Protein AF-A0A328R0I8-F1 (afdb_monomer_lite)

pLDDT: mean 81.11, std 15.19, range [42.56, 95.56]

Secondary structure (DSSP, 8-state):
--HHHHHHHHHHHHHHHHHHHHHHHHHHHHHHHHHHHS---------HHHHHHHHHHTT----HHHHHHHHHHHHHHHHHHGGGTTS--TTPPP---SS----PPPP----PPP---GGGT-SSEETTEE--------

Foldseek 3Di:
DPDVVVVVVVVVVVVVVVVVVVVVVVVVVVVVVVVVVPPVPPPPQDDLVNLVVVCVVVVHDDDPVCSVVVSVVVSVVVVVVCVCVPDDCPPPDDDPDPDDDDPDDDDPDDDDDDPPPVVVVAPDDDPNDRDDPDDDDD

Radius of gyration: 32.62 Å; chains: 1; bounding box: 66×50×93 Å

Structure (mmCIF, N/CA/C/O backbone):
data_AF-A0A328R0I8-F1
#
_entry.id   AF-A0A328R0I8-F1
#
loop_
_atom_site.group_PDB
_atom_site.id
_atom_site.type_symbol
_atom_site.label_atom_id
_atom_site.label_alt_id
_atom_site.label_comp_id
_atom_site.label_asym_id
_atom_site.label_entity_id
_atom_site.label_seq_id
_atom_site.pdbx_PDB_ins_code
_atom_site.Cartn_x
_atom_site.Cartn_y
_atom_site.Cartn_z
_atom_site.occupancy
_atom_site.B_iso_or_equiv
_atom_site.auth_seq_id
_atom_site.auth_comp_id
_atom_site.auth_asym_id
_atom_site.auth_atom_id
_atom_site.pdbx_PDB_model_num
ATOM 1 N N . MET A 1 1 ? -37.619 -38.806 -66.481 1.00 43.56 1 MET A N 1
ATOM 2 C CA . MET A 1 1 ? -37.425 -37.337 -66.415 1.00 43.56 1 MET A CA 1
ATOM 3 C C . MET A 1 1 ? -37.808 -36.754 -65.037 1.00 43.56 1 MET A C 1
ATOM 5 O O . MET A 1 1 ? -38.335 -35.655 -64.972 1.00 43.56 1 MET A O 1
ATOM 9 N N . TYR A 1 2 ? -37.525 -37.455 -63.923 1.00 47.62 2 TYR A N 1
ATOM 10 C CA . TYR A 1 2 ? -37.883 -37.010 -62.557 1.00 47.62 2 TYR A CA 1
ATOM 11 C C . TYR A 1 2 ? -36.686 -36.899 -61.589 1.00 47.62 2 TYR A C 1
ATOM 13 O O . TYR A 1 2 ? -36.864 -36.488 -60.451 1.00 47.62 2 TYR A O 1
ATOM 21 N N . SER A 1 3 ? -35.456 -37.197 -62.027 1.00 51.16 3 SER A N 1
ATOM 22 C CA . SER A 1 3 ? -34.300 -37.270 -61.116 1.00 51.16 3 SER A CA 1
ATOM 23 C C . SER A 1 3 ? -33.642 -35.915 -60.812 1.00 51.16 3 SER A C 1
ATOM 25 O O . SER A 1 3 ? -33.021 -35.755 -59.768 1.00 51.16 3 SER A O 1
ATOM 27 N N . TYR A 1 4 ? -33.780 -34.919 -61.695 1.00 53.41 4 TYR A N 1
ATOM 28 C CA . TYR A 1 4 ? -33.012 -33.665 -61.605 1.00 53.41 4 TYR A CA 1
ATOM 29 C C . TYR A 1 4 ? -33.716 -32.564 -60.791 1.00 53.41 4 TYR A C 1
ATOM 31 O O . TYR A 1 4 ? -33.053 -31.689 -60.241 1.00 53.41 4 TYR A O 1
ATOM 39 N N . ARG A 1 5 ? -35.055 -32.613 -60.665 1.00 52.72 5 ARG A N 1
ATOM 40 C CA . ARG A 1 5 ? -35.829 -31.619 -59.889 1.00 52.72 5 ARG A CA 1
ATOM 41 C C . ARG A 1 5 ? -35.654 -31.789 -58.376 1.00 52.72 5 ARG A C 1
ATOM 43 O O . ARG A 1 5 ? -35.555 -30.782 -57.690 1.00 52.72 5 ARG A O 1
ATOM 50 N N . CYS A 1 6 ? -35.527 -33.019 -57.865 1.00 49.25 6 CYS A N 1
ATOM 51 C CA . CYS A 1 6 ? -35.210 -33.257 -56.449 1.00 49.25 6 CYS A CA 1
ATOM 52 C C . CYS A 1 6 ? -33.765 -32.869 -56.096 1.00 49.25 6 CYS A C 1
ATOM 54 O O . CYS A 1 6 ? -33.534 -32.321 -55.024 1.00 49.25 6 CYS A O 1
ATOM 56 N N . PHE A 1 7 ? -32.806 -33.093 -57.003 1.00 55.38 7 PHE A N 1
ATOM 57 C CA . PHE A 1 7 ? -31.399 -32.745 -56.773 1.00 55.38 7 PHE A CA 1
ATOM 58 C C . PHE A 1 7 ? -31.176 -31.225 -56.711 1.00 55.38 7 PHE A C 1
ATOM 60 O O . PHE A 1 7 ? -30.455 -30.741 -55.841 1.00 55.38 7 PHE A O 1
ATOM 67 N N . LEU A 1 8 ? -31.856 -30.466 -57.582 1.00 56.38 8 LEU A N 1
ATOM 68 C CA . LEU A 1 8 ? -31.843 -29.000 -57.556 1.00 56.38 8 LEU A CA 1
ATOM 69 C C . LEU A 1 8 ? -32.534 -28.433 -56.309 1.00 56.38 8 LEU A C 1
ATOM 71 O O . LEU A 1 8 ? -32.037 -27.469 -55.742 1.00 56.38 8 LEU A O 1
ATOM 75 N N . TYR A 1 9 ? -33.627 -29.046 -55.842 1.00 58.81 9 TYR A N 1
ATOM 76 C CA . TYR A 1 9 ? -34.313 -28.611 -54.618 1.00 58.81 9 TYR A CA 1
ATOM 77 C C . TYR A 1 9 ? -33.475 -28.884 -53.360 1.00 58.81 9 TYR A C 1
ATOM 79 O O . TYR A 1 9 ? -33.411 -28.046 -52.465 1.00 58.81 9 TYR A O 1
ATOM 87 N N . PHE A 1 10 ? -32.771 -30.021 -53.315 1.00 55.94 10 PHE A N 1
ATOM 88 C CA . PHE A 1 10 ? -31.849 -30.350 -52.226 1.00 55.94 10 PHE A CA 1
ATOM 89 C C . PHE A 1 10 ? -30.643 -29.396 -52.190 1.00 55.94 10 PHE A C 1
ATOM 91 O O . PHE A 1 10 ? -30.332 -28.857 -51.131 1.00 55.94 10 PHE A O 1
ATOM 98 N N . ASN A 1 11 ? -30.025 -29.103 -53.344 1.00 57.06 11 ASN A N 1
ATOM 99 C CA . ASN A 1 11 ? -28.956 -28.098 -53.448 1.00 57.06 11 ASN A CA 1
ATOM 100 C C . ASN A 1 11 ? -29.447 -26.681 -53.104 1.00 57.06 11 ASN A C 1
ATOM 102 O O . ASN A 1 11 ? -28.724 -25.929 -52.459 1.00 57.06 11 ASN A O 1
ATOM 106 N N . PHE A 1 12 ? -30.682 -26.326 -53.477 1.00 61.88 12 PHE A N 1
ATOM 107 C CA . PHE A 1 12 ? -31.283 -25.028 -53.158 1.00 61.88 12 PHE A CA 1
ATOM 108 C C . PHE A 1 12 ? -31.516 -24.850 -51.651 1.00 61.88 12 PHE A C 1
ATOM 110 O O . PHE A 1 12 ? -31.198 -23.795 -51.110 1.00 61.88 12 PHE A O 1
ATOM 117 N N . ILE A 1 13 ? -31.996 -25.887 -50.952 1.00 64.94 13 ILE A N 1
ATOM 118 C CA . ILE A 1 13 ? -32.152 -25.874 -49.487 1.00 64.94 13 ILE A CA 1
ATOM 119 C C . ILE A 1 13 ? -30.784 -25.793 -48.796 1.00 64.94 13 ILE A C 1
ATOM 121 O O . ILE A 1 13 ? -30.623 -25.005 -47.867 1.00 64.94 13 ILE A O 1
ATOM 125 N N . PHE A 1 14 ? -29.788 -26.550 -49.268 1.00 59.22 14 PHE A N 1
ATOM 126 C CA . PHE A 1 14 ? -28.433 -26.525 -48.704 1.00 59.22 14 PHE A CA 1
ATOM 127 C C . PHE A 1 14 ? -27.751 -25.162 -48.894 1.00 59.22 14 PHE A C 1
ATOM 129 O O . PHE A 1 14 ? -27.131 -24.645 -47.967 1.00 59.22 14 PHE A O 1
ATOM 136 N N . PHE A 1 15 ? -27.920 -24.545 -50.068 1.00 66.38 15 PHE A N 1
ATOM 137 C CA . PHE A 1 15 ? -27.411 -23.206 -50.366 1.00 66.38 15 PHE A CA 1
ATOM 138 C C . PHE A 1 15 ? -28.094 -22.132 -49.509 1.00 66.38 15 PHE A C 1
ATOM 140 O O . PHE A 1 15 ? -27.421 -21.246 -48.988 1.00 66.38 15 PHE A O 1
ATOM 147 N N . ASN A 1 16 ? -29.412 -22.232 -49.301 1.00 67.94 16 ASN A N 1
ATOM 148 C CA . ASN A 1 16 ? -30.155 -21.294 -48.457 1.00 67.94 16 ASN A CA 1
ATOM 149 C C . ASN A 1 16 ? -29.777 -21.434 -46.970 1.00 67.94 16 ASN A C 1
ATOM 151 O O . ASN A 1 16 ? -29.591 -20.431 -46.287 1.00 67.94 16 ASN A O 1
ATOM 155 N N . LEU A 1 17 ? -29.571 -22.667 -46.491 1.00 72.94 17 LEU A N 1
ATOM 156 C CA . LEU A 1 17 ? -29.128 -22.944 -45.122 1.00 72.94 17 LEU A CA 1
ATOM 157 C C . LEU A 1 17 ? -27.689 -22.458 -44.873 1.00 72.94 17 LEU A C 1
ATOM 159 O O . LEU A 1 17 ? -27.403 -21.898 -43.817 1.00 72.94 17 LEU A O 1
ATOM 163 N N . TYR A 1 18 ? -26.799 -22.612 -45.857 1.00 77.06 18 TYR A N 1
ATOM 164 C CA . TYR A 1 18 ? -25.431 -22.091 -45.798 1.00 77.06 18 TYR A CA 1
ATOM 165 C C . TYR A 1 18 ? -25.395 -20.558 -45.820 1.00 77.06 18 TYR A C 1
ATOM 167 O O . TYR A 1 18 ? -24.660 -19.946 -45.048 1.00 77.06 18 TYR A O 1
ATOM 175 N N . LEU A 1 19 ? -26.233 -19.927 -46.649 1.00 76.75 19 LEU A N 1
ATOM 176 C CA . LEU A 1 19 ? -26.370 -18.472 -46.680 1.00 76.75 19 LEU A CA 1
ATOM 177 C C . LEU A 1 19 ? -26.920 -17.934 -45.350 1.00 76.75 19 LEU A C 1
ATOM 179 O O . LEU A 1 19 ? -26.436 -16.918 -44.862 1.00 76.75 19 LEU A O 1
ATOM 183 N N . PHE A 1 20 ? -27.868 -18.642 -44.725 1.00 79.81 20 PHE A N 1
ATOM 184 C CA . PHE A 1 20 ? -28.377 -18.305 -43.394 1.00 79.81 20 PHE A CA 1
ATOM 185 C C . PHE A 1 20 ? -27.291 -18.434 -42.320 1.00 79.81 20 PHE A C 1
ATOM 187 O O . PHE A 1 20 ? -27.160 -17.558 -41.473 1.00 79.81 20 PHE A O 1
ATOM 194 N N . PHE A 1 21 ? -26.465 -19.481 -42.391 1.00 79.00 21 PHE A N 1
ATOM 195 C CA . PHE A 1 21 ? -25.341 -19.688 -41.478 1.00 79.00 21 PHE A CA 1
ATOM 196 C C . PHE A 1 21 ? -24.256 -18.612 -41.629 1.00 79.00 21 PHE A C 1
ATOM 198 O O . PHE A 1 21 ? -23.774 -18.093 -40.628 1.00 79.00 21 PHE A O 1
ATOM 205 N N . LEU A 1 22 ? -23.923 -18.212 -42.861 1.00 81.38 22 LEU A N 1
ATOM 206 C CA . LEU A 1 22 ? -23.013 -17.092 -43.126 1.00 81.38 22 LEU A CA 1
ATOM 207 C C . LEU A 1 22 ? -23.564 -15.770 -42.592 1.00 81.38 22 LEU A C 1
ATOM 209 O O . LEU A 1 22 ? -22.831 -15.007 -41.971 1.00 81.38 22 LEU A O 1
ATOM 213 N N . LEU A 1 23 ? -24.857 -15.512 -42.789 1.00 81.25 23 LEU A N 1
ATOM 214 C CA . LEU A 1 23 ? -25.509 -14.307 -42.280 1.00 81.25 23 LEU A CA 1
ATOM 215 C C . LEU A 1 23 ? -25.523 -14.301 -40.745 1.00 81.25 23 LEU A C 1
ATOM 217 O O . LEU A 1 23 ? -25.284 -13.267 -40.129 1.00 81.25 23 LEU A O 1
ATOM 221 N N . TRP A 1 24 ? -25.698 -15.468 -40.123 1.00 80.62 24 TRP A N 1
ATOM 222 C CA . TRP A 1 24 ? -25.628 -15.632 -38.674 1.00 80.62 24 TRP A CA 1
ATOM 223 C C . TRP A 1 24 ? -24.203 -15.488 -38.126 1.00 80.62 24 TRP A C 1
ATOM 225 O O . TRP A 1 24 ? -24.030 -14.869 -37.084 1.00 80.62 24 TRP A O 1
ATOM 235 N N . ILE A 1 25 ? -23.177 -15.971 -38.838 1.00 84.00 25 ILE A N 1
ATOM 236 C CA . ILE A 1 25 ? -21.765 -15.720 -38.500 1.00 84.00 25 ILE A CA 1
ATOM 237 C C . ILE A 1 25 ? -21.452 -14.228 -38.586 1.00 84.00 25 ILE A C 1
ATOM 239 O O . ILE A 1 25 ? -20.807 -13.704 -37.689 1.00 84.00 25 ILE A O 1
ATOM 243 N N . VAL A 1 26 ? -21.921 -13.527 -39.621 1.00 83.38 26 VAL A N 1
ATOM 244 C CA . VAL A 1 26 ? -21.725 -12.074 -39.743 1.00 83.38 26 VAL A CA 1
ATOM 245 C C . VAL A 1 26 ? -22.411 -11.341 -38.590 1.00 83.38 26 VAL A C 1
ATOM 247 O O . VAL A 1 26 ? -21.801 -10.466 -37.988 1.00 83.38 26 VAL A O 1
ATOM 250 N N . VAL A 1 27 ? -23.631 -11.737 -38.213 1.00 82.56 27 VAL A N 1
ATOM 251 C CA . VAL A 1 27 ? -24.314 -11.194 -37.026 1.00 82.56 27 VAL A CA 1
ATOM 252 C C . VAL A 1 27 ? -23.546 -11.524 -35.746 1.00 82.56 27 VAL A C 1
ATOM 254 O O . VAL A 1 27 ? -23.401 -10.651 -34.902 1.00 82.56 27 VAL A O 1
ATOM 257 N N . LEU A 1 28 ? -23.013 -12.737 -35.602 1.00 82.12 28 LEU A N 1
ATOM 258 C CA . LEU A 1 28 ? -22.222 -13.140 -34.441 1.00 82.12 28 LEU A CA 1
ATOM 259 C C . LEU A 1 28 ? -20.924 -12.329 -34.345 1.00 82.12 28 LEU A C 1
ATOM 261 O O . LEU A 1 28 ? -20.606 -11.845 -33.270 1.00 82.12 28 LEU A O 1
ATOM 265 N N . VAL A 1 29 ? -20.210 -12.129 -35.456 1.00 80.44 29 VAL A N 1
ATOM 266 C CA . VAL A 1 29 ? -18.997 -11.299 -35.511 1.00 80.44 29 VAL A CA 1
ATOM 267 C C . VAL A 1 29 ? -19.334 -9.840 -35.207 1.00 80.44 29 VAL A C 1
ATOM 269 O O . VAL A 1 29 ? -18.654 -9.242 -34.389 1.00 80.44 29 VAL A O 1
ATOM 272 N N . ILE A 1 30 ? -20.426 -9.290 -35.751 1.00 76.81 30 ILE A N 1
ATOM 273 C CA . ILE A 1 30 ? -20.888 -7.929 -35.423 1.00 76.81 30 ILE A CA 1
ATOM 274 C C . ILE A 1 30 ? -21.272 -7.812 -33.942 1.00 76.81 30 ILE A C 1
ATOM 276 O O . ILE A 1 30 ? -20.951 -6.816 -33.307 1.00 76.81 30 ILE A O 1
ATOM 280 N N . VAL A 1 31 ? -21.940 -8.814 -33.366 1.00 74.25 31 VAL A N 1
ATOM 281 C CA . VAL A 1 31 ? -22.319 -8.823 -31.943 1.00 74.25 31 VAL A CA 1
ATOM 282 C C . VAL A 1 31 ? -21.090 -8.966 -31.049 1.00 74.25 31 VAL A C 1
ATOM 284 O O . VAL A 1 31 ? -21.029 -8.300 -30.023 1.00 74.25 31 VAL A O 1
ATOM 287 N N . VAL A 1 32 ? -20.107 -9.783 -31.437 1.00 71.56 32 VAL A N 1
ATOM 288 C CA . VAL A 1 32 ? -18.832 -9.939 -30.721 1.00 71.56 32 VAL A CA 1
ATOM 289 C C . VAL A 1 32 ? -17.996 -8.664 -30.818 1.00 71.56 32 VAL A C 1
ATOM 291 O O . VAL A 1 32 ? -17.474 -8.228 -29.799 1.00 71.56 32 VAL A O 1
ATOM 294 N N . GLU A 1 33 ? -17.924 -8.012 -31.979 1.00 64.81 33 GLU A N 1
ATOM 295 C CA . GLU A 1 33 ? -17.234 -6.725 -32.130 1.00 64.81 33 GLU A CA 1
ATOM 296 C C . GLU A 1 33 ? -17.961 -5.582 -31.420 1.00 64.81 33 GLU A C 1
ATOM 298 O O . GLU A 1 33 ? -17.307 -4.729 -30.837 1.00 64.81 33 GLU A O 1
ATOM 303 N N . LEU A 1 34 ? -19.296 -5.579 -31.367 1.00 55.97 34 LEU A N 1
ATOM 304 C CA . LEU A 1 34 ? -20.040 -4.638 -30.526 1.00 55.97 34 LEU A CA 1
ATOM 305 C C . LEU A 1 34 ? -19.832 -4.928 -29.035 1.00 55.97 34 LEU A C 1
ATOM 307 O O . LEU A 1 34 ? -19.772 -3.989 -28.253 1.00 55.97 34 LEU A O 1
ATOM 311 N N . PHE A 1 35 ? -19.662 -6.189 -28.631 1.00 53.47 35 PHE A N 1
ATOM 312 C CA . PHE A 1 35 ? -19.300 -6.545 -27.255 1.00 53.47 35 PHE A CA 1
ATOM 313 C C . PHE A 1 35 ? -17.859 -6.158 -26.898 1.00 53.47 35 PHE A C 1
ATOM 315 O O . PHE A 1 35 ? -17.601 -5.809 -25.753 1.00 53.47 35 PHE A O 1
ATOM 322 N N . PHE A 1 36 ? -16.935 -6.202 -27.861 1.00 47.75 36 PHE A N 1
ATOM 323 C CA . PHE A 1 36 ? -15.551 -5.752 -27.686 1.00 47.75 36 PHE A CA 1
ATOM 324 C C . PHE A 1 36 ? -15.396 -4.226 -27.832 1.00 47.75 36 PHE A C 1
ATOM 326 O O . PHE A 1 36 ? -14.486 -3.655 -27.240 1.00 47.75 36 PHE A O 1
ATOM 333 N N . SER A 1 37 ? -16.285 -3.561 -28.581 1.00 42.91 37 SER A N 1
ATOM 334 C CA . SER A 1 37 ? -16.298 -2.105 -28.789 1.00 42.91 37 SER A CA 1
ATOM 335 C C . SER A 1 37 ? -17.164 -1.353 -27.779 1.00 42.91 37 SER A C 1
ATOM 337 O O . SER A 1 37 ? -16.943 -0.155 -27.591 1.00 42.91 37 SER A O 1
ATOM 339 N N . VAL A 1 38 ? -18.085 -2.020 -27.073 1.00 43.12 38 VAL A N 1
ATOM 340 C CA . VAL A 1 38 ? -18.459 -1.607 -25.712 1.00 43.12 38 VAL A CA 1
ATOM 341 C C . VAL A 1 38 ? -17.267 -1.964 -24.830 1.00 43.12 38 VAL A C 1
ATOM 343 O O . VAL A 1 38 ? -17.298 -2.878 -24.009 1.00 43.12 38 VAL A O 1
ATOM 346 N N . GLY A 1 39 ? -16.173 -1.233 -25.050 1.00 42.69 39 GLY A N 1
ATOM 347 C CA . GLY A 1 39 ? -15.155 -1.066 -24.043 1.00 42.69 39 GLY A CA 1
ATOM 348 C C . GLY A 1 39 ? -15.878 -0.713 -22.756 1.00 42.69 39 GLY A C 1
ATOM 349 O O . GLY A 1 39 ? -16.832 0.068 -22.757 1.00 42.69 39 GLY A O 1
ATOM 350 N N . TYR A 1 40 ? -15.467 -1.371 -21.684 1.00 47.16 40 TYR A N 1
ATOM 351 C CA . TYR A 1 40 ? -15.753 -0.973 -20.323 1.00 47.16 40 TYR A CA 1
ATOM 352 C C . TYR A 1 40 ? -15.468 0.530 -20.224 1.00 47.16 40 TYR A C 1
ATOM 354 O O . TYR A 1 40 ? -14.321 0.945 -20.114 1.00 47.16 40 TYR A O 1
ATOM 362 N N . THR A 1 41 ? -16.493 1.361 -20.404 1.00 42.56 41 THR A N 1
ATOM 363 C CA . THR A 1 41 ? -16.362 2.803 -20.258 1.00 42.56 41 THR A CA 1
ATOM 364 C C . THR A 1 41 ? -16.136 3.013 -18.774 1.00 42.56 41 THR A C 1
ATOM 366 O O . THR A 1 41 ? -17.074 2.833 -17.994 1.00 42.56 41 THR A O 1
ATOM 369 N N . GLY A 1 42 ? -14.879 3.275 -18.411 1.00 51.69 42 GLY A N 1
ATOM 370 C CA . GLY A 1 42 ? -14.395 3.523 -17.061 1.00 51.69 42 GLY A CA 1
ATOM 371 C C . GLY A 1 42 ? -15.130 4.693 -16.430 1.00 51.69 42 GLY A C 1
ATOM 372 O O . GLY A 1 42 ? -14.699 5.833 -16.487 1.00 51.69 42 GLY A O 1
ATOM 373 N N . VAL A 1 43 ? -16.292 4.405 -15.862 1.00 54.72 43 VAL A N 1
ATOM 374 C CA . VAL A 1 43 ? -16.860 5.198 -14.783 1.00 54.72 43 VAL A CA 1
ATOM 375 C C . VAL A 1 43 ? -16.829 4.266 -13.590 1.00 54.72 43 VAL A C 1
ATOM 377 O O . VAL A 1 43 ? -17.752 3.481 -13.363 1.00 54.72 43 VAL A O 1
ATOM 380 N N . MET A 1 44 ? -15.694 4.263 -12.896 1.00 65.88 44 MET A N 1
ATOM 381 C CA . MET A 1 44 ? -15.541 3.522 -11.651 1.00 65.88 44 MET A CA 1
ATOM 382 C C . MET A 1 44 ? -16.203 4.330 -10.544 1.00 65.88 44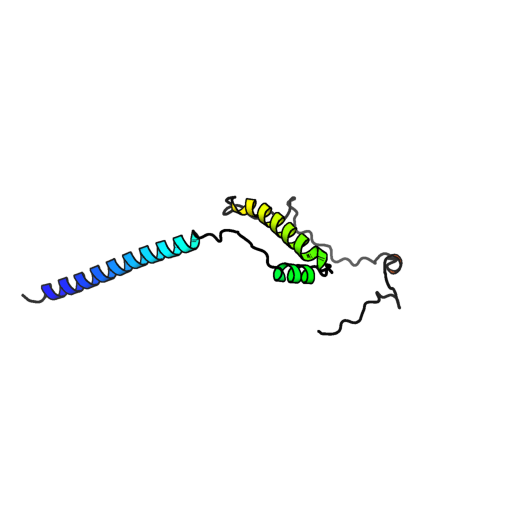 MET A C 1
ATOM 384 O O . MET A 1 44 ? -15.534 5.105 -9.881 1.00 65.88 44 MET A O 1
ATOM 388 N N . ASP A 1 45 ? -17.514 4.187 -10.368 1.00 80.25 45 ASP A N 1
ATOM 389 C CA . ASP A 1 45 ? -18.201 4.795 -9.227 1.00 80.25 45 ASP A CA 1
ATOM 390 C C . ASP A 1 45 ? -17.881 3.992 -7.961 1.00 80.25 45 ASP A C 1
ATOM 392 O O . ASP A 1 45 ? -18.265 2.825 -7.831 1.00 80.25 45 ASP A O 1
ATOM 396 N N . LEU A 1 46 ? -17.111 4.590 -7.055 1.00 87.69 46 LEU A N 1
ATOM 397 C CA . LEU A 1 46 ? -16.706 3.951 -5.810 1.00 87.69 46 LEU A CA 1
ATOM 398 C 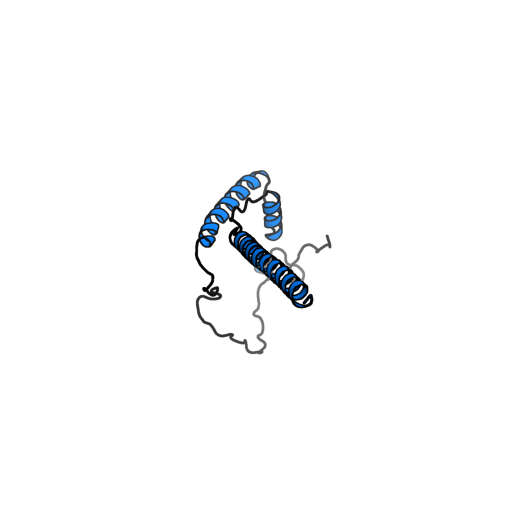C . LEU A 1 46 ? -17.832 3.998 -4.783 1.00 87.69 46 LEU A C 1
ATOM 400 O O . LEU A 1 46 ? -18.341 5.062 -4.423 1.00 87.69 46 LEU A O 1
ATOM 404 N N . SER A 1 47 ? -18.153 2.838 -4.216 1.00 92.25 47 SER A N 1
ATOM 405 C CA . SER A 1 47 ? -19.103 2.757 -3.115 1.00 92.25 47 SER A CA 1
ATOM 406 C C . SER A 1 47 ? -18.423 2.932 -1.755 1.00 92.25 47 SER A C 1
ATOM 408 O O . SER A 1 47 ? -17.212 2.776 -1.576 1.00 92.25 47 SER A O 1
ATOM 410 N N . MET A 1 48 ? -19.241 3.203 -0.741 1.00 92.56 48 MET A N 1
ATOM 411 C CA . MET A 1 48 ? -18.791 3.252 0.647 1.00 92.56 48 MET A CA 1
ATOM 412 C C . MET A 1 48 ? -18.183 1.915 1.119 1.00 92.56 48 MET A C 1
ATOM 414 O O . MET A 1 48 ? -17.213 1.902 1.876 1.00 92.56 48 MET A O 1
ATOM 418 N N . GLU A 1 49 ? -18.722 0.791 0.640 1.00 92.88 49 GLU A N 1
ATOM 419 C CA . GLU A 1 49 ? -18.220 -0.554 0.942 1.00 92.88 49 GLU A CA 1
ATOM 420 C C . GLU A 1 49 ? -16.799 -0.762 0.391 1.00 92.88 49 GLU A C 1
ATOM 422 O O . GLU A 1 49 ? -15.943 -1.337 1.071 1.00 92.88 49 GLU A O 1
ATOM 427 N N . ASP A 1 50 ? -16.507 -0.224 -0.798 1.00 91.94 50 ASP A N 1
ATOM 428 C CA . ASP A 1 50 ? -15.179 -0.308 -1.416 1.00 91.94 50 ASP A CA 1
ATOM 429 C C . ASP A 1 50 ? -14.124 0.453 -0.607 1.00 91.94 50 ASP A C 1
ATOM 431 O O . ASP A 1 50 ? -12.995 -0.027 -0.431 1.00 91.94 50 ASP A O 1
ATOM 435 N N . LEU A 1 51 ? -14.496 1.609 -0.047 1.00 92.75 51 LEU A N 1
ATOM 436 C CA . LEU A 1 51 ? -13.625 2.361 0.853 1.00 92.75 51 LEU A CA 1
ATOM 437 C C . LEU A 1 51 ? -13.336 1.564 2.131 1.00 92.75 51 LEU A C 1
ATOM 439 O O . LEU A 1 51 ? -12.178 1.460 2.540 1.00 92.75 51 LEU A O 1
ATOM 443 N N . GLU A 1 52 ? -14.354 0.969 2.755 1.00 92.50 52 GLU A N 1
ATOM 444 C CA . GLU A 1 52 ? -14.174 0.173 3.976 1.00 92.50 52 GLU A CA 1
ATOM 445 C C . GLU A 1 52 ? -13.293 -1.055 3.742 1.00 92.50 52 GLU A C 1
ATOM 447 O O . GLU A 1 52 ? -12.392 -1.347 4.539 1.00 92.50 52 GLU A O 1
ATOM 452 N N . LYS A 1 53 ? -13.490 -1.733 2.611 1.00 93.69 53 LYS A N 1
ATOM 453 C CA . LYS A 1 53 ? -12.659 -2.863 2.198 1.00 93.69 53 LYS A CA 1
ATOM 454 C C . LYS A 1 53 ? -11.206 -2.441 1.987 1.00 93.69 53 LYS A C 1
ATOM 456 O O . LYS A 1 53 ? -10.296 -3.105 2.487 1.00 93.69 53 LYS A O 1
ATOM 461 N N . THR A 1 54 ? -10.980 -1.324 1.301 1.00 92.75 54 THR A N 1
ATOM 462 C CA . THR A 1 54 ? -9.636 -0.792 1.032 1.00 92.75 54 THR A CA 1
ATOM 463 C C . THR A 1 54 ? -8.923 -0.394 2.324 1.00 92.75 54 THR A C 1
ATOM 465 O O . THR A 1 54 ? -7.773 -0.774 2.546 1.00 92.75 54 THR A O 1
ATOM 468 N N . VAL A 1 55 ? -9.621 0.297 3.229 1.00 94.31 55 VAL A N 1
ATOM 469 C CA . VAL A 1 55 ? -9.107 0.675 4.555 1.00 94.31 55 VAL A CA 1
ATOM 470 C C . VAL A 1 55 ? -8.737 -0.563 5.377 1.00 94.31 55 VAL A C 1
ATOM 472 O O . VAL A 1 55 ? -7.676 -0.586 6.007 1.00 94.31 55 VAL A O 1
ATOM 475 N N . SER A 1 56 ? -9.564 -1.613 5.324 1.00 93.31 56 SER A N 1
ATOM 476 C CA . SER A 1 56 ? -9.267 -2.887 5.980 1.00 93.31 56 SER A CA 1
ATOM 477 C C . SER A 1 56 ? -8.021 -3.560 5.404 1.00 93.31 56 SER A C 1
ATOM 479 O O . SER A 1 56 ? -7.236 -4.106 6.174 1.00 93.31 56 SER A O 1
ATOM 481 N N . LEU A 1 57 ? -7.820 -3.535 4.083 1.00 95.56 57 LEU A N 1
ATOM 482 C CA . LEU A 1 57 ? -6.635 -4.119 3.437 1.00 95.56 57 LEU A CA 1
ATOM 483 C C . LEU A 1 57 ? -5.356 -3.338 3.760 1.00 95.56 57 LEU A C 1
ATOM 485 O O . LEU A 1 57 ? -4.299 -3.934 3.947 1.00 95.56 57 LEU A O 1
ATOM 489 N N . ALA A 1 58 ? -5.460 -2.015 3.877 1.00 94.94 58 ALA A N 1
ATOM 490 C CA . ALA A 1 58 ? -4.350 -1.145 4.253 1.00 94.94 58 ALA A CA 1
ATOM 491 C C . ALA A 1 58 ? -4.055 -1.141 5.768 1.00 94.94 58 ALA A C 1
ATOM 493 O O . ALA A 1 58 ? -3.134 -0.454 6.207 1.00 94.94 58 ALA A O 1
ATOM 494 N N . HIS A 1 59 ? -4.834 -1.875 6.575 1.00 93.06 59 HIS A N 1
ATOM 495 C CA . HIS A 1 59 ? -4.776 -1.863 8.044 1.00 93.06 59 HIS A CA 1
ATOM 496 C C . HIS A 1 59 ? -4.885 -0.449 8.652 1.00 93.06 59 HIS A C 1
ATOM 498 O O . HIS A 1 59 ? -4.270 -0.146 9.677 1.00 93.06 59 HIS A O 1
ATOM 504 N N . LEU A 1 60 ? -5.678 0.427 8.032 1.00 93.62 60 LEU A N 1
ATOM 505 C CA . LEU A 1 60 ? -5.910 1.787 8.514 1.00 93.62 60 LEU A CA 1
ATOM 506 C C . LEU A 1 60 ? -7.182 1.850 9.367 1.00 93.62 60 LEU A C 1
ATOM 508 O O . LEU A 1 60 ? -8.122 1.086 9.183 1.00 93.62 60 LEU A O 1
ATOM 512 N N . THR A 1 61 ? -7.225 2.783 10.319 1.00 91.88 61 THR A N 1
ATOM 513 C CA . THR A 1 61 ? -8.448 3.110 11.066 1.00 91.88 61 THR A CA 1
ATOM 514 C C . THR A 1 61 ? -8.880 4.519 10.699 1.00 91.88 61 THR A C 1
ATOM 516 O O . THR A 1 61 ? -8.184 5.490 10.998 1.00 91.88 61 THR A O 1
ATOM 519 N N . VAL A 1 62 ? -10.031 4.630 10.042 1.00 90.38 62 VAL A N 1
ATOM 520 C CA . VAL A 1 62 ? -10.583 5.897 9.559 1.00 90.38 62 VAL A CA 1
ATOM 521 C C . VAL A 1 62 ? -11.823 6.250 10.372 1.00 90.38 62 VAL A C 1
ATOM 523 O O . VAL A 1 62 ? -12.692 5.409 10.590 1.00 90.38 62 VAL A O 1
ATOM 526 N N . LYS A 1 63 ? -11.906 7.501 10.833 1.00 93.00 63 LYS A N 1
ATOM 527 C CA . LYS A 1 63 ? -13.091 8.009 11.535 1.00 93.00 63 LYS A CA 1
ATOM 528 C C . LYS A 1 63 ? -14.258 8.187 10.565 1.00 93.00 63 LYS A C 1
ATOM 530 O O . LYS A 1 63 ? -14.044 8.706 9.473 1.00 93.00 63 LYS A O 1
ATOM 535 N N . GLU A 1 64 ? -15.472 7.869 11.012 1.00 90.25 64 GLU A N 1
ATOM 536 C CA . GLU A 1 64 ? -16.701 7.956 10.205 1.00 90.25 64 GLU A CA 1
ATOM 537 C C . GLU A 1 64 ? -16.886 9.330 9.549 1.00 90.25 64 GLU A C 1
ATOM 539 O O . GLU A 1 64 ? -17.104 9.425 8.349 1.00 90.25 64 GLU A O 1
ATOM 544 N N . GLU A 1 65 ? -16.653 10.396 10.318 1.00 92.38 65 GLU A N 1
ATOM 545 C CA . GLU A 1 65 ? -16.779 11.798 9.890 1.00 92.38 65 GLU A CA 1
ATOM 546 C C . GLU A 1 65 ? -15.913 12.176 8.675 1.00 92.38 65 GLU A C 1
ATOM 548 O O . GLU A 1 65 ? -16.172 13.181 8.021 1.00 92.38 65 GLU A O 1
ATOM 553 N N . LYS A 1 66 ? -14.860 11.401 8.383 1.00 92.19 66 LYS A N 1
ATOM 554 C CA . LYS A 1 66 ? -13.941 11.663 7.267 1.00 92.19 66 LYS A CA 1
ATOM 555 C C . LYS A 1 66 ? -14.145 10.725 6.087 1.00 92.19 66 LYS A C 1
ATOM 557 O O . LYS A 1 66 ? -13.532 10.954 5.046 1.00 92.19 66 LYS A O 1
ATOM 562 N N . LYS A 1 67 ? -14.944 9.667 6.233 1.00 91.38 67 LYS A N 1
ATOM 563 C CA . LYS A 1 67 ? -15.043 8.633 5.201 1.00 91.38 67 LYS A CA 1
ATOM 564 C C . LYS A 1 67 ? -15.647 9.179 3.904 1.00 91.38 67 LYS A C 1
ATOM 566 O O . LYS A 1 67 ? -15.074 8.939 2.852 1.00 91.38 67 LYS A O 1
ATOM 571 N N . GLU A 1 68 ? -16.696 9.999 3.977 1.00 92.56 68 GLU A N 1
ATOM 572 C CA . GLU A 1 68 ? -17.288 10.644 2.789 1.00 92.56 68 GLU A CA 1
ATOM 573 C C . GLU A 1 68 ? -16.281 11.538 2.045 1.00 92.56 68 GLU A C 1
ATOM 575 O O . GLU A 1 68 ? -16.172 11.490 0.821 1.00 92.56 68 GLU A O 1
ATOM 580 N N . MET A 1 69 ? -15.482 12.311 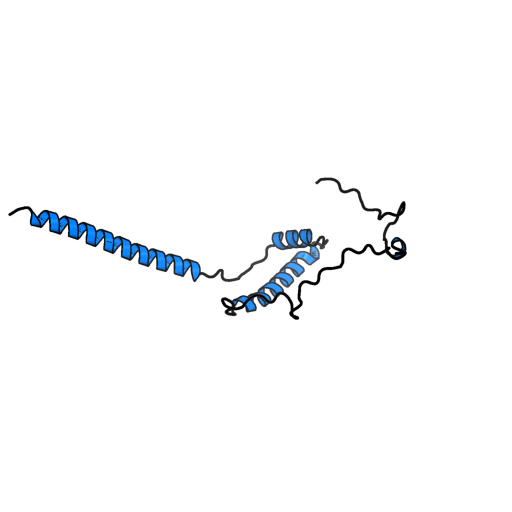2.790 1.00 94.06 69 MET A N 1
ATOM 581 C CA . MET A 1 69 ? -14.419 13.138 2.212 1.00 94.06 69 MET A CA 1
ATOM 582 C C . MET A 1 69 ? -13.369 12.274 1.502 1.00 94.06 69 MET A C 1
ATOM 584 O O . MET A 1 69 ? -12.958 12.602 0.390 1.00 94.06 69 MET A O 1
ATOM 588 N N . TYR A 1 70 ? -12.932 11.177 2.126 1.00 93.62 70 TYR A N 1
ATOM 589 C CA . TYR A 1 70 ? -11.950 10.274 1.525 1.00 93.62 70 TYR A CA 1
ATOM 590 C C . TYR A 1 70 ? -12.496 9.529 0.312 1.00 93.62 70 TYR A C 1
ATOM 592 O O . TYR A 1 70 ? -11.754 9.357 -0.649 1.00 93.62 70 TYR A O 1
ATOM 600 N N . LEU A 1 71 ? -13.776 9.151 0.321 1.00 93.69 71 LEU A N 1
ATOM 601 C CA . LEU A 1 71 ? -14.433 8.554 -0.839 1.00 93.69 71 LEU A CA 1
ATOM 602 C C . LEU A 1 71 ? -14.375 9.513 -2.036 1.00 93.69 71 LEU A C 1
ATOM 604 O O . LEU A 1 71 ? -13.886 9.142 -3.098 1.00 93.69 71 LEU A O 1
ATOM 608 N N . SER A 1 72 ? -14.767 10.776 -1.832 1.00 93.06 72 SER A N 1
ATOM 609 C CA . SER A 1 72 ? -14.736 11.806 -2.880 1.00 93.06 72 SER A CA 1
ATOM 610 C C . SER A 1 72 ? -13.323 12.082 -3.410 1.00 93.06 72 SER A C 1
ATOM 612 O O . SER A 1 72 ? -13.124 12.240 -4.616 1.00 93.06 72 SER A O 1
ATOM 614 N N . GLN A 1 73 ? -12.326 12.116 -2.523 1.00 93.94 73 GLN A N 1
ATOM 615 C CA . GLN A 1 73 ? -10.928 12.301 -2.918 1.00 93.94 73 GLN A CA 1
ATOM 616 C C . GLN A 1 73 ? -10.395 11.099 -3.699 1.00 93.94 73 GLN A C 1
ATOM 618 O O . GLN A 1 73 ? -9.685 11.287 -4.683 1.00 93.94 73 GLN A O 1
ATOM 623 N N . MET A 1 74 ? -10.743 9.879 -3.281 1.00 92.75 74 MET A N 1
ATOM 624 C CA . MET A 1 74 ? -10.328 8.656 -3.965 1.00 92.75 74 MET A CA 1
ATOM 625 C C . MET A 1 74 ? -10.946 8.576 -5.361 1.00 92.75 74 MET A C 1
ATOM 627 O O . MET A 1 74 ? -10.219 8.316 -6.316 1.00 92.75 74 MET A O 1
ATOM 631 N N . GLN A 1 75 ? -12.235 8.907 -5.483 1.00 93.44 75 GLN A N 1
ATOM 632 C CA . GLN A 1 75 ? -12.922 9.036 -6.768 1.00 93.44 75 GLN A CA 1
ATOM 633 C C . GLN A 1 75 ? -12.191 10.016 -7.689 1.00 93.44 75 GLN A C 1
ATOM 635 O O . GLN A 1 75 ? -11.799 9.654 -8.788 1.00 93.44 75 GLN A O 1
ATOM 640 N N . SER A 1 76 ? -11.877 11.213 -7.185 1.00 92.38 76 SER A N 1
ATOM 641 C CA . SER A 1 76 ? -11.170 12.239 -7.966 1.00 92.38 76 SER A CA 1
ATOM 642 C C . SER A 1 76 ? -9.787 11.786 -8.457 1.00 92.38 76 SER A C 1
ATOM 644 O O . SER A 1 76 ? -9.325 12.246 -9.499 1.00 92.38 76 SER A O 1
ATOM 646 N N . ILE A 1 77 ? -9.091 10.929 -7.700 1.00 92.50 77 ILE A N 1
ATOM 647 C CA . ILE A 1 77 ? -7.790 10.377 -8.106 1.00 92.50 77 ILE A CA 1
ATOM 648 C C . ILE A 1 77 ? -7.978 9.335 -9.211 1.00 92.50 77 ILE A C 1
ATOM 650 O O . ILE A 1 77 ? -7.220 9.357 -10.177 1.00 92.50 77 ILE A O 1
ATOM 654 N N . LEU A 1 78 ? -8.968 8.447 -9.091 1.00 90.69 78 LEU A N 1
ATOM 655 C CA . LEU A 1 78 ? -9.248 7.447 -10.125 1.00 90.69 78 LEU A CA 1
ATOM 656 C C . LEU A 1 78 ? -9.705 8.100 -11.430 1.00 90.69 78 LEU A C 1
ATOM 658 O O . LEU A 1 78 ? -9.141 7.786 -12.471 1.00 90.69 78 LEU A O 1
ATOM 662 N N . ASP A 1 79 ? -10.572 9.111 -11.353 1.00 90.38 79 ASP A N 1
ATOM 663 C CA . ASP A 1 79 ? -11.007 9.884 -12.523 1.00 90.38 79 ASP A CA 1
ATOM 664 C C . ASP A 1 79 ? -9.812 10.515 -13.275 1.00 90.38 79 ASP A C 1
ATOM 666 O O . ASP A 1 79 ? -9.839 10.697 -14.491 1.00 90.38 79 ASP A O 1
ATOM 670 N N . GLN A 1 80 ? -8.732 10.872 -12.563 1.00 89.31 80 GLN A N 1
ATOM 671 C CA . GLN A 1 80 ? -7.497 11.353 -13.194 1.00 89.31 80 GLN A CA 1
ATOM 672 C C . GLN A 1 80 ? -6.683 10.223 -13.828 1.00 89.31 80 GLN A C 1
ATOM 674 O O . GLN A 1 80 ? -6.060 10.430 -14.871 1.00 89.31 80 GLN A O 1
ATOM 679 N N . VAL A 1 81 ? -6.660 9.043 -13.211 1.00 89.88 81 VAL A N 1
ATOM 680 C CA . VAL A 1 81 ? -5.957 7.865 -13.736 1.00 89.88 81 VAL A CA 1
ATOM 681 C C . VAL A 1 81 ? -6.629 7.345 -15.008 1.00 89.88 81 VAL A C 1
ATOM 683 O O . VAL A 1 81 ? -5.912 6.929 -15.916 1.00 89.88 81 VAL A O 1
ATOM 686 N N . ASP A 1 82 ? -7.949 7.491 -15.142 1.00 88.19 82 ASP A N 1
ATOM 687 C CA . ASP A 1 82 ? -8.711 7.120 -16.347 1.00 88.19 82 ASP A CA 1
ATOM 688 C C . ASP A 1 82 ? -8.224 7.849 -17.616 1.00 88.19 82 ASP A C 1
ATOM 690 O O . ASP A 1 82 ? -8.463 7.405 -18.738 1.00 88.19 82 ASP A O 1
ATOM 694 N N . THR A 1 83 ? -7.459 8.942 -17.482 1.00 88.00 83 THR A N 1
ATOM 695 C CA . THR A 1 83 ? -6.797 9.585 -18.632 1.00 88.00 83 THR A CA 1
ATOM 696 C C . THR A 1 83 ? -5.800 8.666 -19.350 1.00 88.00 83 THR A C 1
ATOM 698 O O . THR A 1 83 ? -5.517 8.886 -20.529 1.00 88.00 83 THR A O 1
ATOM 701 N N . ILE A 1 84 ? -5.288 7.633 -18.671 1.00 87.50 84 ILE A N 1
ATOM 702 C CA . ILE A 1 84 ? -4.387 6.626 -19.245 1.00 87.50 84 ILE A CA 1
ATOM 703 C C . ILE A 1 84 ? -5.145 5.694 -20.201 1.00 87.50 84 ILE A C 1
ATOM 705 O O . ILE A 1 84 ? -4.569 5.291 -21.209 1.00 87.50 84 ILE A O 1
ATOM 709 N N . ASP A 1 85 ? -6.431 5.421 -19.961 1.00 85.94 85 ASP A N 1
ATOM 710 C CA . ASP A 1 85 ? -7.245 4.524 -20.801 1.00 85.94 85 ASP A CA 1
ATOM 711 C C . ASP A 1 85 ? -7.490 5.089 -22.210 1.00 85.94 85 ASP A C 1
ATOM 713 O O . ASP A 1 85 ? -7.792 4.350 -23.146 1.00 85.94 85 ASP A O 1
ATOM 717 N N . ALA A 1 86 ? -7.328 6.404 -22.390 1.00 87.25 86 ALA A N 1
ATOM 718 C CA . ALA A 1 86 ? -7.399 7.048 -23.700 1.00 87.25 86 ALA A CA 1
ATOM 719 C C . ALA A 1 86 ? -6.152 6.796 -24.575 1.00 87.25 86 ALA A C 1
ATOM 721 O O . ALA A 1 86 ? -6.146 7.172 -25.751 1.00 87.25 86 ALA A O 1
ATOM 722 N N . LEU A 1 87 ? -5.085 6.216 -24.017 1.00 87.94 87 LEU A N 1
ATOM 723 C CA . LEU A 1 87 ? -3.837 5.940 -24.725 1.00 87.94 87 LEU A CA 1
ATOM 724 C C . LEU A 1 87 ? -3.866 4.532 -25.339 1.00 87.94 87 LEU A C 1
ATOM 726 O O . LEU A 1 87 ? -4.232 3.562 -24.683 1.00 87.94 87 LEU A O 1
ATOM 730 N N . ASP A 1 88 ? -3.420 4.404 -26.590 1.00 89.69 88 ASP A N 1
ATOM 731 C CA . ASP A 1 88 ? -3.232 3.098 -27.229 1.00 89.69 88 ASP A CA 1
ATOM 732 C C . ASP A 1 88 ? -1.932 2.447 -26.729 1.00 89.69 88 ASP A C 1
ATOM 734 O O . ASP A 1 88 ? -0.830 2.915 -27.028 1.00 89.69 88 ASP A O 1
ATOM 738 N N . LEU A 1 89 ? -2.072 1.387 -25.928 1.00 89.00 89 LEU A N 1
ATOM 739 C CA . LEU A 1 89 ? -0.969 0.668 -25.281 1.00 89.00 89 LEU A CA 1
ATOM 740 C C . LEU A 1 89 ? -0.860 -0.802 -25.728 1.00 89.00 89 LEU A C 1
ATOM 742 O O . LEU A 1 89 ? -0.111 -1.559 -25.110 1.00 89.00 89 LEU A O 1
ATOM 746 N N . ALA A 1 90 ? -1.569 -1.223 -26.786 1.00 90.00 90 ALA A N 1
ATOM 747 C CA . ALA A 1 90 ? -1.644 -2.636 -27.188 1.00 90.00 90 ALA A CA 1
ATOM 748 C C . ALA A 1 90 ? -0.270 -3.265 -27.506 1.00 90.00 90 ALA A C 1
ATOM 750 O O . ALA A 1 90 ? -0.026 -4.424 -27.167 1.00 90.00 90 ALA A O 1
ATOM 751 N N . ASP A 1 91 ? 0.639 -2.481 -28.093 1.00 92.25 91 ASP A N 1
ATOM 752 C CA . ASP A 1 91 ? 1.971 -2.932 -28.519 1.00 92.25 91 ASP A CA 1
ATOM 753 C C . ASP A 1 91 ? 3.104 -2.511 -27.558 1.00 92.25 91 ASP A C 1
ATOM 755 O O . ASP A 1 91 ? 4.286 -2.747 -27.829 1.00 92.25 91 ASP A O 1
ATOM 759 N N . VAL A 1 92 ? 2.777 -1.882 -26.422 1.00 90.00 92 VAL A N 1
ATOM 760 C CA . VAL A 1 92 ? 3.772 -1.378 -25.463 1.00 90.00 92 VAL A CA 1
ATOM 761 C C . VAL A 1 92 ? 3.970 -2.384 -24.330 1.00 90.00 92 VAL A C 1
ATOM 763 O O . VAL A 1 92 ? 3.065 -2.654 -23.543 1.00 90.00 92 VAL A O 1
ATOM 766 N N . LYS A 1 93 ? 5.188 -2.925 -24.195 1.00 89.38 93 LYS A N 1
ATOM 767 C CA . LYS A 1 93 ? 5.530 -3.799 -23.063 1.00 89.38 93 LYS A CA 1
ATOM 768 C C . LYS A 1 93 ? 5.570 -2.984 -21.753 1.00 89.38 93 LYS A C 1
ATOM 770 O O . LYS A 1 93 ? 6.210 -1.932 -21.739 1.00 89.38 93 LYS A O 1
ATOM 775 N N . PRO A 1 94 ? 4.987 -3.475 -20.639 1.00 91.00 94 PRO A N 1
ATOM 776 C CA . PRO A 1 94 ? 5.128 -2.838 -19.332 1.00 91.00 94 PRO A CA 1
ATOM 777 C C . PRO A 1 94 ? 6.595 -2.696 -18.907 1.00 91.00 94 PRO A C 1
ATOM 779 O O . PRO A 1 94 ? 7.383 -3.640 -19.014 1.00 91.00 94 PRO A O 1
ATOM 782 N N . THR A 1 95 ? 6.954 -1.523 -18.392 1.00 90.81 95 THR A N 1
ATOM 783 C CA . THR A 1 95 ? 8.304 -1.24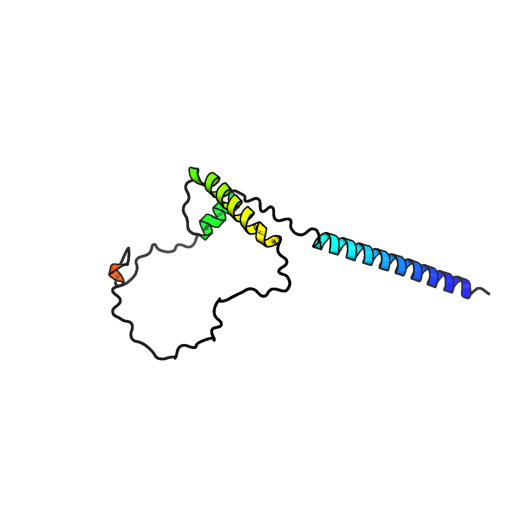7 -17.887 1.00 90.81 95 THR A CA 1
ATOM 784 C C . THR A 1 95 ? 8.445 -1.753 -16.454 1.00 90.81 95 THR A C 1
ATOM 786 O O . THR A 1 95 ? 7.861 -1.191 -15.532 1.00 90.81 95 THR A O 1
ATOM 789 N N . GLU A 1 96 ? 9.245 -2.801 -16.253 1.00 89.38 96 GLU A N 1
ATOM 790 C CA . GLU A 1 96 ? 9.455 -3.429 -14.937 1.00 89.38 96 GLU A CA 1
ATOM 791 C C . GLU A 1 96 ? 10.517 -2.707 -14.093 1.00 89.38 96 GLU A C 1
ATOM 793 O O . GLU A 1 96 ? 10.408 -2.606 -12.873 1.00 89.38 96 GLU A O 1
ATOM 798 N N . THR A 1 97 ? 11.586 -2.219 -14.719 1.00 86.75 97 THR A N 1
ATOM 799 C CA . THR A 1 97 ? 12.683 -1.507 -14.049 1.00 86.75 97 THR A CA 1
ATOM 800 C C . THR A 1 97 ? 13.258 -0.471 -15.006 1.00 86.75 97 THR A C 1
ATOM 802 O O . THR A 1 97 ? 13.347 -0.708 -16.206 1.00 86.75 97 THR A O 1
ATOM 805 N N . VAL A 1 98 ? 13.641 0.694 -14.478 1.00 90.19 98 VAL A N 1
ATOM 806 C CA . VAL A 1 98 ? 14.175 1.814 -15.279 1.00 90.19 98 VAL A CA 1
ATOM 807 C C . VAL A 1 98 ? 15.567 1.507 -15.842 1.00 90.19 98 VAL A C 1
ATOM 809 O O . VAL A 1 98 ? 15.932 1.991 -16.908 1.00 90.19 98 VAL A O 1
ATOM 812 N N . VAL A 1 99 ? 16.354 0.715 -15.113 1.00 88.50 99 VAL A N 1
ATOM 813 C CA . VAL A 1 99 ? 17.708 0.305 -15.490 1.00 88.50 99 VAL A CA 1
ATOM 814 C C . VAL A 1 99 ? 17.697 -1.184 -15.794 1.00 88.50 99 VAL A C 1
ATOM 816 O O . VAL A 1 99 ? 17.280 -1.979 -14.955 1.00 88.50 99 VAL A O 1
ATOM 819 N N . GLU A 1 100 ? 18.197 -1.567 -16.965 1.00 79.50 100 GLU A N 1
ATOM 820 C CA . GLU A 1 100 ? 18.408 -2.973 -17.295 1.00 79.50 100 GLU A CA 1
ATOM 821 C C . GLU A 1 100 ? 19.506 -3.543 -16.392 1.00 79.50 100 GLU A C 1
ATOM 823 O O . GLU A 1 100 ? 20.691 -3.235 -16.529 1.00 79.50 100 GLU A O 1
ATOM 828 N N . GLN A 1 101 ? 19.095 -4.347 -15.418 1.00 80.62 101 GLN A N 1
ATOM 829 C CA . GLN A 1 101 ? 19.988 -5.043 -14.505 1.00 80.62 101 GLN A CA 1
ATOM 830 C C . GLN A 1 101 ? 19.811 -6.545 -14.694 1.00 80.62 101 GLN A C 1
ATOM 832 O O . GLN A 1 101 ? 18.696 -7.050 -14.808 1.00 80.62 101 GLN A O 1
ATOM 837 N N . GLY A 1 102 ? 20.928 -7.268 -14.736 1.00 84.69 102 GLY A N 1
ATOM 838 C CA . GLY A 1 102 ? 20.896 -8.724 -14.710 1.00 84.69 102 GLY A CA 1
ATOM 839 C C . GLY A 1 102 ? 20.415 -9.243 -13.354 1.00 84.69 102 GLY A C 1
ATOM 840 O O . GLY A 1 102 ? 20.472 -8.547 -12.341 1.00 84.69 102 GLY A O 1
ATOM 841 N N . GLN A 1 103 ? 19.981 -10.501 -13.313 1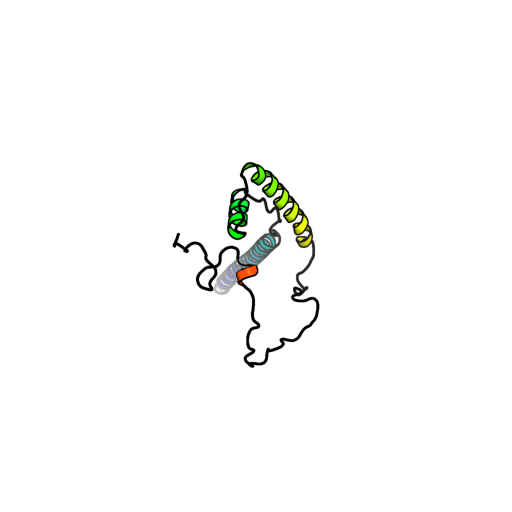.00 86.25 103 GLN A N 1
ATOM 842 C CA . GLN A 1 103 ? 19.742 -11.185 -12.045 1.00 86.25 103 GLN A CA 1
ATOM 843 C C . GLN A 1 103 ? 21.090 -11.498 -11.387 1.00 86.25 103 GLN A C 1
ATOM 845 O O . GLN A 1 103 ? 21.791 -12.427 -11.790 1.00 86.25 103 GLN A O 1
ATOM 850 N N . PHE A 1 104 ? 21.467 -10.714 -10.379 1.00 87.81 104 PHE A N 1
ATOM 851 C CA . PHE A 1 104 ? 22.668 -10.973 -9.592 1.00 87.81 104 PHE A CA 1
ATOM 852 C C . PHE A 1 104 ? 22.353 -11.986 -8.493 1.00 87.81 104 PHE A C 1
ATOM 854 O O . PHE A 1 104 ? 21.512 -11.747 -7.627 1.00 87.81 104 PHE A O 1
ATOM 861 N N . LEU A 1 105 ? 23.035 -13.129 -8.526 1.00 91.50 105 LEU A N 1
ATOM 862 C CA . LEU A 1 105 ? 22.960 -14.109 -7.450 1.00 91.50 105 LEU A CA 1
ATOM 863 C C . LEU A 1 105 ? 23.885 -13.679 -6.310 1.00 91.50 105 LEU A C 1
ATOM 865 O O . LEU A 1 105 ? 25.039 -13.318 -6.535 1.00 91.50 105 LEU A O 1
ATOM 869 N N . ARG A 1 106 ? 23.381 -13.745 -5.076 1.00 93.94 106 ARG A N 1
ATOM 870 C CA . ARG A 1 106 ? 24.209 -13.613 -3.874 1.00 93.94 106 ARG A CA 1
ATOM 871 C C . ARG A 1 106 ? 24.984 -14.914 -3.665 1.00 93.94 106 ARG A C 1
ATOM 873 O O . ARG A 1 106 ? 24.386 -15.986 -3.707 1.00 93.94 106 ARG A O 1
ATOM 880 N N . GLU A 1 107 ? 26.283 -14.820 -3.392 1.00 92.81 107 GLU A N 1
ATOM 881 C CA . GLU A 1 107 ? 27.094 -15.981 -3.010 1.00 92.81 107 GLU A CA 1
ATOM 882 C C . GLU A 1 107 ? 26.568 -16.618 -1.714 1.00 92.81 107 GLU A C 1
ATOM 884 O O . GLU A 1 107 ? 26.174 -15.919 -0.772 1.00 92.81 107 GLU A O 1
ATOM 889 N N . ASP A 1 108 ? 26.575 -17.950 -1.649 1.00 95.25 108 ASP A N 1
ATOM 890 C CA . ASP A 1 108 ? 26.123 -18.712 -0.479 1.00 95.25 108 ASP A CA 1
ATOM 891 C C . ASP A 1 108 ? 27.216 -18.800 0.598 1.00 95.25 108 ASP A C 1
ATOM 893 O O . ASP A 1 108 ? 27.704 -19.868 0.962 1.00 95.25 108 ASP A O 1
ATOM 897 N N . ILE A 1 109 ? 27.657 -17.634 1.067 1.00 95.44 109 ILE A N 1
ATOM 898 C CA . ILE A 1 109 ? 28.655 -17.496 2.127 1.00 95.44 109 ILE A CA 1
ATOM 899 C C . ILE A 1 109 ? 27.947 -16.952 3.374 1.00 95.44 109 ILE A C 1
ATOM 901 O O . ILE A 1 109 ? 27.314 -15.892 3.299 1.00 95.44 109 ILE A O 1
ATOM 905 N N . PRO A 1 110 ? 28.019 -17.643 4.528 1.00 92.75 110 PRO A N 1
ATOM 906 C CA . PRO A 1 110 ? 27.403 -17.163 5.756 1.00 92.75 110 PRO A CA 1
ATOM 907 C C . PRO A 1 110 ? 28.154 -15.938 6.285 1.00 92.75 110 PRO A C 1
ATOM 909 O O . PRO A 1 110 ? 29.375 -15.954 6.441 1.00 92.75 110 PRO A O 1
ATOM 912 N N . VAL A 1 111 ? 27.408 -14.885 6.613 1.00 91.38 111 VAL A N 1
ATOM 913 C CA . VAL A 1 111 ? 27.930 -13.664 7.237 1.00 91.38 111 VAL A CA 1
ATOM 914 C C . VAL A 1 111 ? 27.405 -13.600 8.667 1.00 91.38 111 VAL A C 1
ATOM 916 O O . VAL A 1 111 ? 26.218 -13.833 8.906 1.00 91.38 111 VAL A O 1
ATOM 919 N N . LYS A 1 112 ? 28.285 -13.308 9.631 1.00 90.62 112 LYS A N 1
ATOM 920 C CA . LYS A 1 112 ? 27.868 -13.090 11.019 1.00 90.62 112 LYS A CA 1
ATOM 921 C C . LYS A 1 112 ? 27.032 -11.800 11.073 1.00 90.62 112 LYS A C 1
ATOM 923 O O . LYS A 1 112 ? 27.515 -10.786 10.576 1.00 90.62 112 LYS A O 1
ATOM 928 N N . PRO A 1 113 ? 25.818 -11.814 11.651 1.00 85.31 113 PRO A N 1
ATOM 929 C CA . PRO A 1 113 ? 25.056 -10.587 11.833 1.00 85.31 113 PRO A CA 1
ATOM 930 C C . PRO A 1 113 ? 25.809 -9.645 12.778 1.00 85.31 113 PRO A C 1
ATOM 932 O O . PRO A 1 113 ? 26.423 -10.098 13.749 1.00 85.31 113 PRO A O 1
ATOM 935 N N . ASP A 1 114 ? 25.755 -8.348 12.489 1.00 84.38 114 ASP A N 1
ATOM 936 C CA . ASP A 1 114 ? 26.250 -7.321 13.402 1.00 84.38 114 ASP A CA 1
ATOM 937 C C . ASP A 1 114 ? 25.457 -7.342 14.719 1.00 84.38 114 ASP A C 1
ATOM 939 O O . ASP A 1 114 ? 24.331 -7.849 14.770 1.00 84.38 114 ASP A O 1
ATOM 943 N N . ASP A 1 115 ? 26.030 -6.767 15.781 1.00 80.31 115 ASP A N 1
ATOM 944 C CA . ASP A 1 115 ? 25.335 -6.552 17.056 1.00 80.31 115 ASP A CA 1
ATOM 945 C C . ASP A 1 115 ? 24.230 -5.496 16.857 1.00 80.31 115 ASP A C 1
ATOM 947 O O . ASP A 1 115 ? 24.376 -4.303 17.139 1.00 80.31 115 ASP A O 1
ATOM 951 N N . LEU A 1 116 ? 23.109 -5.940 16.293 1.00 77.50 116 LEU A N 1
ATOM 952 C CA . LEU A 1 116 ? 21.927 -5.130 16.062 1.00 77.50 116 LEU A CA 1
ATOM 953 C C . LEU A 1 116 ? 21.245 -4.899 17.411 1.00 77.50 116 LEU A C 1
ATOM 955 O O . LEU A 1 116 ? 20.651 -5.805 17.989 1.00 77.50 116 LEU A O 1
ATOM 959 N N . HIS A 1 117 ? 21.312 -3.663 17.899 1.00 85.81 117 HIS A N 1
ATOM 960 C CA . HIS A 1 117 ? 20.589 -3.197 19.083 1.00 85.81 117 HIS A CA 1
ATOM 961 C C . HIS A 1 117 ? 19.082 -3.046 18.808 1.00 85.81 117 HIS A C 1
ATOM 963 O O . HIS A 1 117 ? 18.531 -1.939 18.862 1.00 85.81 117 HIS A O 1
ATOM 969 N N . LEU A 1 118 ? 18.421 -4.145 18.439 1.00 86.44 118 LEU A N 1
ATOM 970 C CA . LEU A 1 118 ? 17.009 -4.190 18.044 1.00 86.44 118 LEU A CA 1
ATOM 971 C C . LEU A 1 118 ? 16.087 -3.640 19.139 1.00 86.44 118 LEU A C 1
ATOM 973 O O . LEU A 1 118 ? 15.079 -2.998 18.837 1.00 86.44 118 LEU A O 1
ATOM 977 N N . GLU A 1 119 ? 16.480 -3.807 20.401 1.00 87.88 119 GLU A N 1
ATOM 978 C CA . GLU A 1 119 ? 15.781 -3.303 21.578 1.00 87.88 119 GLU A CA 1
ATOM 979 C C . GLU A 1 119 ? 15.612 -1.777 21.581 1.00 87.88 119 GLU A C 1
ATOM 981 O O . GLU A 1 119 ? 14.654 -1.272 22.158 1.00 87.88 119 GLU A O 1
ATOM 986 N N . LYS A 1 120 ? 16.504 -1.028 20.914 1.00 89.50 120 LYS A N 1
ATOM 987 C CA . LYS A 1 120 ? 16.454 0.445 20.899 1.00 89.50 120 LYS A CA 1
ATOM 988 C C . LYS A 1 120 ? 15.303 0.993 20.056 1.00 89.50 120 LYS A C 1
ATOM 990 O O . LYS A 1 120 ? 14.820 2.084 20.340 1.00 89.50 120 LYS A O 1
ATOM 995 N N . ASN A 1 121 ? 14.879 0.247 19.036 1.00 90.50 121 ASN A N 1
ATOM 996 C CA . ASN A 1 121 ? 13.800 0.641 18.124 1.00 90.50 121 ASN A CA 1
ATOM 997 C C . ASN A 1 121 ? 12.509 -0.160 18.351 1.00 90.50 121 ASN A C 1
ATOM 999 O O . ASN A 1 121 ? 11.484 0.144 17.741 1.00 90.50 121 ASN A O 1
ATOM 1003 N N . ALA A 1 122 ? 12.544 -1.192 19.195 1.00 90.12 122 ALA A N 1
ATOM 1004 C CA . ALA A 1 122 ? 11.390 -2.026 19.487 1.00 90.12 122 ALA A CA 1
ATOM 1005 C C . ALA A 1 122 ? 10.395 -1.280 20.400 1.00 90.12 122 ALA A C 1
ATOM 1007 O O . ALA A 1 122 ? 10.771 -0.877 21.499 1.00 90.12 122 ALA A O 1
ATOM 1008 N N . PRO A 1 123 ? 9.109 -1.144 20.015 1.00 90.56 123 PRO A N 1
ATOM 1009 C CA . PRO A 1 123 ? 8.101 -0.532 20.884 1.00 90.56 123 PRO A CA 1
ATOM 1010 C C . PRO A 1 123 ? 7.875 -1.310 22.188 1.00 90.56 123 PRO A C 1
ATOM 1012 O O . PRO A 1 123 ? 7.642 -0.715 23.236 1.00 90.56 123 PRO A O 1
ATOM 1015 N N . LEU A 1 124 ? 7.929 -2.644 22.116 1.00 92.31 124 LEU A N 1
ATOM 1016 C CA . LEU A 1 124 ? 7.838 -3.554 23.254 1.00 92.31 124 LEU A CA 1
ATOM 1017 C C . LEU A 1 124 ? 8.840 -4.694 23.060 1.00 92.31 124 LEU A C 1
ATOM 1019 O O . LEU A 1 124 ? 8.798 -5.405 22.052 1.00 92.31 124 LEU A O 1
ATOM 1023 N N . TRP A 1 125 ? 9.714 -4.871 24.043 1.00 90.56 125 TRP A N 1
ATOM 1024 C CA . TRP A 1 125 ? 10.790 -5.855 24.028 1.00 90.56 125 TRP A CA 1
ATOM 1025 C C . TRP A 1 125 ? 10.786 -6.652 25.329 1.00 90.56 125 TRP A C 1
ATOM 1027 O O . TRP A 1 125 ? 10.784 -6.069 26.414 1.00 90.56 125 TRP A O 1
ATOM 1037 N N . GLU A 1 126 ? 10.768 -7.977 25.229 1.00 91.25 126 GLU A N 1
ATOM 1038 C CA . GLU A 1 126 ? 10.742 -8.891 26.374 1.00 91.25 126 GLU A CA 1
ATOM 1039 C C . GLU A 1 126 ? 11.488 -10.174 25.993 1.00 91.25 126 GLU A C 1
ATOM 1041 O O . GLU A 1 126 ? 11.350 -10.644 24.870 1.00 91.25 126 GLU A O 1
ATOM 1046 N N . GLU A 1 127 ? 12.320 -10.711 26.891 1.00 88.31 127 GLU A N 1
ATOM 1047 C CA . GLU A 1 127 ? 13.037 -11.988 26.687 1.00 88.31 127 GLU A CA 1
ATOM 1048 C C . GLU A 1 127 ? 13.798 -12.109 25.344 1.00 88.31 127 GLU A C 1
ATOM 1050 O O . GLU A 1 127 ? 13.825 -13.163 24.718 1.00 88.31 127 GLU A O 1
ATOM 1055 N N . GLN A 1 128 ? 14.440 -11.024 24.892 1.00 87.44 128 GLN A N 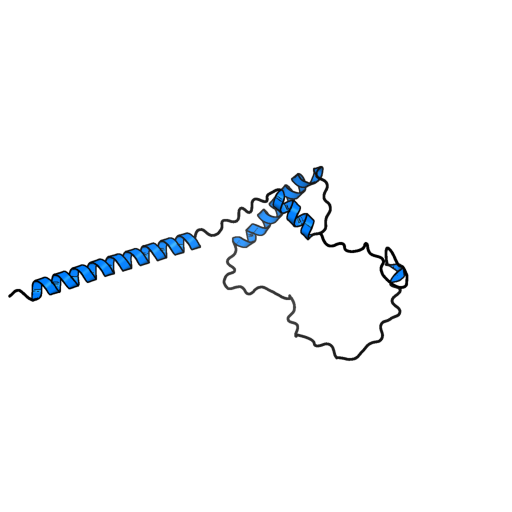1
ATOM 1056 C CA . GLN A 1 128 ? 15.131 -10.946 23.591 1.00 87.44 128 GLN A CA 1
ATOM 1057 C C . GLN A 1 128 ? 14.218 -11.127 22.359 1.00 87.44 128 GLN A C 1
ATOM 1059 O O . GLN A 1 128 ? 14.686 -11.508 21.285 1.00 87.44 128 GLN A O 1
ATOM 1064 N N . ALA A 1 129 ? 12.925 -10.824 22.493 1.00 88.75 129 ALA A N 1
ATOM 1065 C CA . ALA A 1 129 ? 11.937 -10.916 21.427 1.00 88.75 129 ALA A CA 1
ATOM 1066 C C . ALA A 1 129 ? 11.015 -9.685 21.359 1.00 88.75 129 ALA A C 1
ATOM 1068 O O . ALA A 1 129 ? 10.818 -8.945 22.329 1.00 88.75 129 ALA A O 1
ATOM 1069 N N . PHE A 1 130 ? 10.395 -9.493 20.190 1.00 92.88 130 PHE A N 1
ATOM 1070 C CA . PHE A 1 130 ? 9.320 -8.519 20.013 1.00 92.88 130 PHE A CA 1
ATOM 1071 C C . PHE A 1 130 ? 8.040 -9.037 20.657 1.00 92.88 130 PHE A C 1
ATOM 1073 O O . PHE A 1 130 ? 7.490 -10.066 20.251 1.00 92.88 130 PHE A O 1
ATOM 1080 N N . ARG A 1 131 ? 7.522 -8.292 21.630 1.00 92.56 131 ARG A N 1
ATOM 1081 C CA . ARG A 1 131 ? 6.245 -8.625 22.253 1.00 92.56 131 ARG A CA 1
ATOM 1082 C C . ARG A 1 131 ? 5.102 -8.100 21.389 1.00 92.56 131 ARG A C 1
ATOM 1084 O O . ARG A 1 131 ? 4.894 -6.893 21.289 1.00 92.56 131 ARG A O 1
ATOM 1091 N N . VAL A 1 132 ? 4.325 -9.013 20.813 1.00 92.25 132 VAL A N 1
ATOM 1092 C CA . VAL A 1 132 ? 3.119 -8.699 20.032 1.00 92.25 132 VAL A CA 1
ATOM 1093 C C . VAL A 1 132 ? 1.868 -9.287 20.692 1.00 92.25 132 VAL A C 1
ATOM 1095 O O . VAL A 1 132 ? 1.958 -10.303 21.387 1.00 92.25 132 VAL A O 1
ATOM 1098 N N . PRO A 1 133 ? 0.682 -8.682 20.499 1.00 90.19 133 PRO A N 1
ATOM 1099 C CA . PRO A 1 133 ? -0.572 -9.295 20.914 1.00 90.19 133 PRO A CA 1
ATOM 1100 C C . PRO A 1 133 ? -0.738 -10.682 20.283 1.00 90.19 133 PRO A C 1
ATOM 1102 O O . PRO A 1 133 ? -0.419 -10.895 19.113 1.00 90.19 133 PRO A O 1
ATOM 1105 N N . ARG A 1 134 ? -1.256 -11.637 21.060 1.00 90.75 134 ARG A N 1
ATOM 1106 C CA . ARG A 1 134 ? -1.480 -13.004 20.584 1.00 90.75 134 ARG A CA 1
ATOM 1107 C C . ARG A 1 134 ? -2.469 -12.999 19.417 1.00 90.75 134 ARG A C 1
ATOM 1109 O O . ARG A 1 134 ? -3.593 -12.524 19.560 1.00 90.75 134 ARG A O 1
ATOM 1116 N N . ILE A 1 135 ? -2.076 -13.611 18.302 1.00 88.31 135 ILE A N 1
ATOM 1117 C CA . ILE A 1 135 ? -2.956 -13.820 17.151 1.00 88.31 135 ILE A CA 1
ATOM 1118 C C . ILE A 1 135 ? -3.999 -14.875 17.537 1.00 88.31 135 ILE A C 1
ATOM 1120 O O . ILE A 1 135 ? -3.685 -16.053 17.729 1.00 88.31 135 ILE A O 1
ATOM 1124 N N . LEU A 1 136 ? -5.244 -14.441 17.698 1.00 84.00 136 LEU A N 1
ATOM 1125 C CA . LEU A 1 136 ? -6.401 -15.318 17.843 1.00 84.00 136 LEU A CA 1
ATOM 1126 C C . LEU A 1 136 ? -7.013 -15.514 16.452 1.00 84.00 136 LEU A C 1
ATOM 1128 O O . LEU A 1 136 ? -7.106 -14.560 15.683 1.00 84.00 136 LEU A O 1
ATOM 1132 N N . LYS A 1 137 ? -7.410 -16.745 16.112 1.00 69.31 137 LYS A N 1
ATOM 1133 C CA . LYS A 1 137 ? -8.163 -16.992 14.876 1.00 69.31 137 LYS A CA 1
ATOM 1134 C C . LYS A 1 137 ? -9.513 -16.276 14.985 1.00 69.31 137 LYS A C 1
ATOM 1136 O O . LYS A 1 137 ? -10.199 -16.459 15.990 1.00 69.31 137 LYS A O 1
ATOM 1141 N N . ARG A 1 138 ? -9.835 -15.456 13.985 1.00 55.03 138 ARG A N 1
ATOM 1142 C CA . ARG A 1 138 ? -11.174 -14.899 13.775 1.00 55.03 138 ARG A CA 1
ATOM 1143 C C . ARG A 1 138 ? -12.016 -15.906 13.001 1.00 55.03 138 ARG A C 1
ATOM 1145 O O . ARG A 1 138 ? -11.433 -16.581 12.124 1.00 55.03 138 ARG A O 1
#

Sequence (138 aa):
MYSYRCFLYFNFIFFNLYLFFLLWIVVLVIVVELFFSVGYTGVMDLSMEDLEKTVSLAHLTVKEEKKEMYLSQMQSILDQVDTIDALDLADVKPTETVVEQGQFLREDIPVKPDDLHLEKNAPLWEEQAFRVPRILKR

=== Feature glossary ===
Key to the feature types in this record:

— What the protein is —

Primary structure: the covalent order of the twenty standard amino acids along the backbone. Two proteins with the same sequence will (almost always) fold to the same structure; two with 30% identity often share a fold but not the details.

Database cross-references. InterPro integrates a dozen domain/family signature databases into unified entries with residue-range hits. GO terms attach function/process/location labels with evidence codes. CATH codes position the fold in a four-level structural taxonomy. Organism is the NCBI-taxonomy species name.

— Where its atoms are —

The mmCIF block holds the 3D Cartesian coordinates of each backbone atom (N, Cα, C, O) in ångströms. mmCIF is the PDB's canonical archive format — a tagged-loop text representation of the atomic model.

Six rendered views show the 3D structure from the faces of a cube — i.e. along ±x, ±y, ±z. Rendering representation is drawn randomly per protein from cartoon (secondary-structure ribbons), sticks (backbone bonds), or molecular surface; coloring is either N→C rainbow (blue at the N-terminus through red at the C-terminus) or one color per chain.

— Local backbone conformation —

DSSP 8-state secondary structure assigns each residue one of H (α-helix), G (3₁₀-helix), I (π-helix), E (extended β-strand), B (isolated β-bridge), T (hydrogen-bonded turn), S (bend), or '-' (coil). The assignment is computed from backbone hydrogen-bond geometry via the Kabsch–Sander algorithm.

P-SEA three-state annotation labels each residue as helix, strand, or coil based purely on the geometry of the Cα trace. It serves as a fallback when the full backbone (and thus DSSP) is unavailable.

The φ/ψ torsion pair specifies the backbone conformation at each residue. φ rotates about the N–Cα bond, ψ about the Cα–C bond. Steric clashes forbid most of the (φ, ψ) plane — the allowed regions (α-helix basin, β-sheet basin, left-handed helix) are the Ramachandran-allowed regions.

— Global shape and packing —

The geometric summary reports three shape descriptors. Rg (radius of gyration) measures how spread out the Cα atoms are about their centre of mass; compact globular proteins have small Rg, elongated or unfolded ones large. Cα contacts (<8 Å, |i−j|>4) count long-range residue pairs in spatial proximity — high for tightly packed folds, near zero for rods or random coil. The bounding-box extents give the protein's footprint along x, y, z in Å.

Accessible surface area quantifies burial. A residue with SASA near zero is packed into the hydrophobic core; one with SASA >100 Å² sits on the surface. Computed here via the Shrake–Rupley numerical algorithm with a 1.4 Å probe.

Plot images: a contact map (which residues are close in 3D, as an N×N binary image), a Ramachandran scatter (backbone torsion angles, revealing secondary-structure composition at a glance), and — for AlphaFold structures — a PAE heatmap (pairwise prediction confidence).

— Structural neighborhood —

The Foldseek 3Di string encodes local tertiary geometry as a 20-letter alphabet — one character per residue — derived from the relative positions of nearby Cα atoms. Unlike the amino-acid sequence, 3Di is a direct function of the 3D structure, so two proteins with the same fold have similar 3Di strings even at low sequence identity.

Nearest PDB neighbors are the top structural matches found by Foldseek when searching this structure against the entire Protein Data Bank. Each hit reports a TM-score (0 to 1; >0.5 almost always implies the same fold) and an E-value. These are *structural* homologs — they may share no detectable sequence similarity.

— Confidence and disorder —

For AlphaFold models, the B-factor field carries pLDDT — the model's own estimate of local accuracy on a 0–100 scale. Regions with pLDDT<50 should be treated as essentially unmodeled; they often correspond to intrinsically disordered segments.

B-factor (Debye–Waller factor) reflects atomic displacement in the crystal lattice. It is an experimental observable (units Å²), not a prediction; low values mean the atom is pinned down, high values mean it moves or is heterogeneous across the crystal.

Predicted aligned error is AlphaFold's pairwise confidence. Unlike pLDDT (per-residue), PAE is per-residue-pair and captures whether two parts of the structure are correctly placed relative to each other. Units are ångströms of expected positional error.